Protein AF-A0A497SNT0-F1 (afdb_monomer_lite)

Sequence (92 aa):
MAYSRWSFSDWYVFWHTSNARRKEDELLAVWHVGVDEDSLPVYRYMDVVAMLTANDLSRIPGYKPEDHDFLVGIFKKWVADVDKWYEQERDS

Structure (mmCIF, N/CA/C/O backbone):
data_AF-A0A497SNT0-F1
#
_entry.id   AF-A0A497SNT0-F1
#
loop_
_atom_site.group_PDB
_atom_site.id
_atom_site.type_symbol
_atom_site.label_atom_id
_atom_site.label_alt_id
_atom_site.label_comp_id
_atom_site.label_asym_id
_atom_site.label_entity_id
_atom_site.label_seq_id
_atom_site.pdbx_PDB_ins_code
_atom_site.Cartn_x
_atom_site.Cartn_y
_atom_site.Cartn_z
_atom_site.occupancy
_atom_site.B_iso_or_equiv
_atom_site.auth_seq_id
_atom_site.auth_comp_id
_atom_site.auth_asym_id
_atom_site.auth_atom_id
_atom_site.pdbx_PDB_model_num
ATOM 1 N N . MET A 1 1 ? -2.941 11.633 4.716 1.00 83.94 1 MET A N 1
ATOM 2 C CA . MET A 1 1 ? -1.476 11.645 4.976 1.00 83.94 1 MET A CA 1
ATOM 3 C C . MET A 1 1 ? -0.746 11.206 3.709 1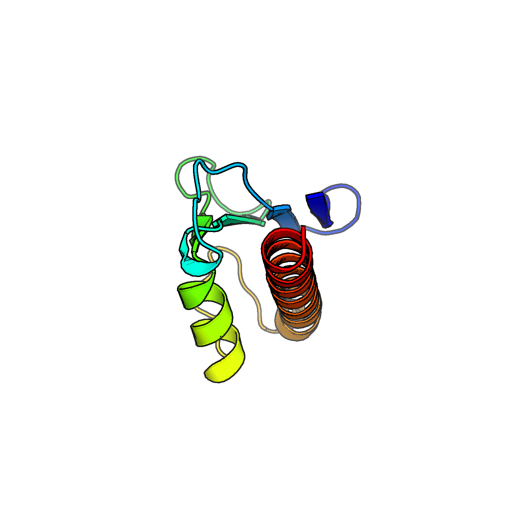.00 83.94 1 MET A C 1
ATOM 5 O O . MET A 1 1 ? -1.224 10.268 3.092 1.00 83.94 1 MET A O 1
ATOM 9 N N . ALA A 1 2 ? 0.358 11.843 3.296 1.00 83.81 2 ALA A N 1
ATOM 10 C CA . ALA A 1 2 ? 1.134 11.414 2.119 1.00 83.81 2 ALA A CA 1
ATOM 11 C C . ALA A 1 2 ? 2.451 10.748 2.544 1.00 83.81 2 ALA A C 1
ATOM 13 O O . ALA A 1 2 ? 3.161 11.295 3.385 1.00 83.81 2 ALA A O 1
ATOM 14 N N . TYR A 1 3 ? 2.765 9.598 1.951 1.00 86.38 3 TYR A N 1
ATOM 15 C CA . TYR A 1 3 ? 3.932 8.768 2.269 1.00 86.38 3 TYR A CA 1
ATOM 16 C C . TYR A 1 3 ? 5.052 8.887 1.237 1.00 86.38 3 TYR A C 1
ATOM 18 O O . TYR A 1 3 ? 6.218 8.782 1.602 1.00 86.38 3 TYR A O 1
ATOM 26 N N . SER A 1 4 ? 4.706 9.158 -0.024 1.00 87.56 4 SER A N 1
ATOM 27 C CA . SER A 1 4 ? 5.654 9.560 -1.067 1.00 87.56 4 SER A CA 1
ATOM 28 C C . SER A 1 4 ? 5.051 10.637 -1.966 1.00 87.56 4 SER A C 1
ATOM 30 O O . SER A 1 4 ? 3.835 10.824 -1.951 1.00 87.56 4 SER A O 1
ATOM 32 N N . ARG A 1 5 ? 5.889 11.364 -2.716 1.00 84.44 5 ARG A N 1
ATOM 33 C CA . ARG A 1 5 ? 5.520 12.413 -3.684 1.00 84.44 5 ARG A CA 1
ATOM 34 C C . ARG A 1 5 ? 6.405 12.344 -4.929 1.00 84.44 5 ARG A C 1
ATOM 36 O O . ARG A 1 5 ? 7.602 12.093 -4.808 1.00 84.44 5 ARG A O 1
ATOM 43 N N . TRP A 1 6 ? 5.833 12.696 -6.085 1.00 73.00 6 TRP A N 1
ATOM 44 C CA . TRP A 1 6 ? 6.520 12.701 -7.387 1.00 73.00 6 TRP A CA 1
ATOM 45 C C . TRP A 1 6 ? 7.818 13.509 -7.436 1.00 73.00 6 TRP A C 1
ATOM 47 O O . TRP A 1 6 ? 8.730 13.187 -8.184 1.00 73.00 6 TRP A O 1
ATOM 57 N N . SER A 1 7 ? 7.945 14.544 -6.608 1.00 71.06 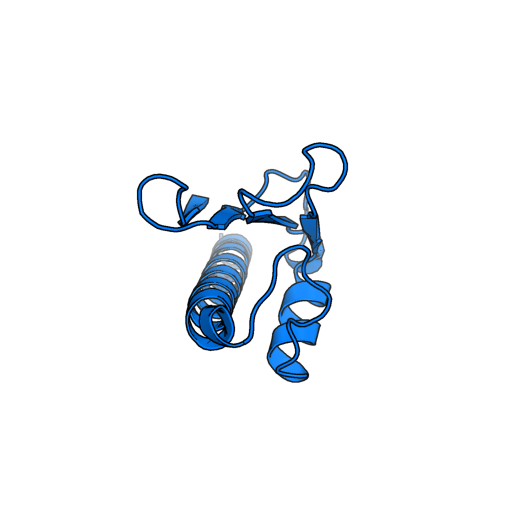7 SER A N 1
ATOM 58 C CA . SER A 1 7 ? 9.163 15.352 -6.526 1.00 71.06 7 SER A CA 1
ATOM 59 C C . SER A 1 7 ? 10.390 14.600 -5.989 1.00 71.06 7 SER A C 1
ATOM 61 O O . SER A 1 7 ? 11.494 15.130 -6.084 1.00 71.06 7 SER A O 1
ATOM 63 N N . PHE A 1 8 ? 10.217 13.399 -5.426 1.00 72.50 8 PHE A N 1
ATOM 64 C CA . PHE A 1 8 ? 11.296 12.618 -4.807 1.00 72.50 8 PHE A CA 1
ATOM 65 C C . PHE A 1 8 ? 11.305 11.130 -5.198 1.00 72.50 8 PHE A C 1
ATOM 67 O O . PHE A 1 8 ? 12.217 10.411 -4.797 1.00 72.50 8 PHE A O 1
ATOM 74 N N . SER A 1 9 ? 10.308 10.660 -5.951 1.00 83.50 9 SER A N 1
ATOM 75 C CA . SER A 1 9 ? 10.223 9.292 -6.478 1.00 83.50 9 SER A CA 1
ATOM 76 C C . SER A 1 9 ? 9.204 9.229 -7.611 1.00 83.50 9 SER A C 1
ATOM 78 O O . SER A 1 9 ? 8.276 10.030 -7.612 1.00 83.50 9 SER A O 1
ATOM 80 N N . ASP A 1 10 ? 9.255 8.205 -8.457 1.00 90.69 10 ASP A N 1
ATOM 81 C CA . ASP A 1 10 ? 8.232 7.962 -9.489 1.00 90.69 10 ASP A CA 1
ATOM 82 C C . ASP A 1 10 ? 6.844 7.595 -8.916 1.00 90.69 10 ASP A C 1
ATOM 84 O O . ASP A 1 10 ? 5.847 7.544 -9.640 1.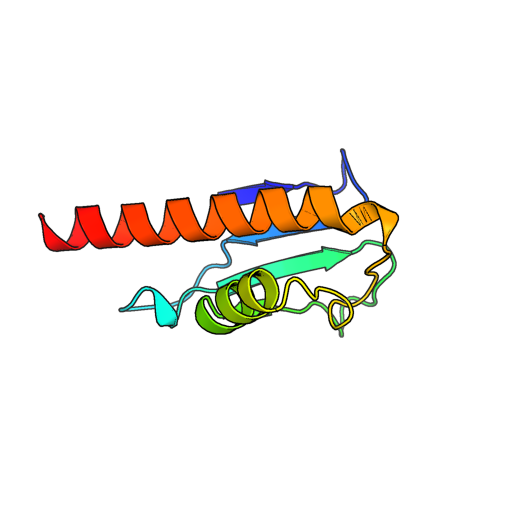00 90.69 10 ASP A O 1
ATOM 88 N N . TRP A 1 11 ? 6.761 7.397 -7.597 1.00 92.00 11 TRP A N 1
ATOM 89 C CA . TRP A 1 11 ? 5.556 7.021 -6.870 1.00 92.00 11 TRP A CA 1
ATOM 90 C C . TRP A 1 11 ? 4.919 8.194 -6.118 1.00 92.00 11 TRP A C 1
ATOM 92 O O . TRP A 1 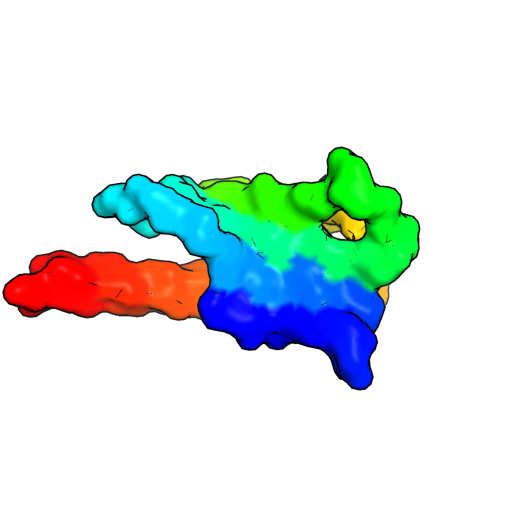11 ? 5.577 8.955 -5.403 1.00 92.00 11 TRP A O 1
ATOM 102 N N . TYR A 1 12 ? 3.596 8.280 -6.190 1.00 93.31 12 TYR A N 1
ATOM 103 C CA . TYR A 1 12 ? 2.776 9.103 -5.314 1.00 93.31 12 TYR A CA 1
ATOM 104 C C . TYR A 1 12 ? 1.863 8.201 -4.488 1.00 93.31 12 TYR A C 1
ATOM 106 O O . TYR A 1 12 ? 0.942 7.579 -5.009 1.00 93.31 12 TYR A O 1
ATOM 114 N N . VAL A 1 13 ? 2.152 8.107 -3.187 1.00 93.88 13 VAL A N 1
ATOM 115 C CA . VAL A 1 13 ? 1.448 7.200 -2.273 1.00 93.88 13 VAL A CA 1
ATOM 116 C C . VAL A 1 13 ? 0.876 7.993 -1.117 1.00 93.88 13 VAL A C 1
ATOM 118 O O . VAL A 1 13 ? 1.613 8.685 -0.406 1.00 93.88 13 VAL A O 1
ATOM 121 N N . PHE A 1 14 ? -0.432 7.905 -0.910 1.00 94.69 14 PHE A N 1
ATOM 122 C CA . PHE A 1 14 ? -1.110 8.655 0.138 1.00 94.69 14 PHE A CA 1
ATOM 123 C C . PHE A 1 14 ? -2.338 7.921 0.669 1.00 94.69 14 PHE A C 1
ATOM 125 O O . PHE A 1 14 ? -3.052 7.234 -0.059 1.00 94.69 14 PHE A O 1
ATOM 132 N N . TRP A 1 15 ? -2.588 8.104 1.963 1.00 94.56 15 TRP A N 1
ATOM 133 C CA . TRP A 1 15 ? -3.828 7.691 2.604 1.00 94.56 15 TRP A CA 1
ATOM 134 C C . TRP A 1 15 ? -4.970 8.502 1.999 1.00 94.56 15 TRP A C 1
ATOM 136 O O . TRP A 1 15 ? -5.042 9.723 2.193 1.00 94.56 15 TRP A O 1
ATOM 146 N N . HIS A 1 16 ? -5.804 7.815 1.226 1.00 90.88 16 HIS A N 1
ATOM 147 C CA . HIS A 1 16 ? -6.920 8.386 0.499 1.00 90.88 16 HIS A CA 1
ATOM 148 C C . HIS A 1 16 ? -8.102 8.583 1.445 1.00 90.88 16 HIS A C 1
ATOM 150 O O . HIS A 1 16 ? -8.397 7.728 2.277 1.00 90.88 16 HIS A O 1
ATOM 156 N N . THR A 1 17 ? -8.796 9.711 1.314 1.00 82.56 17 THR A N 1
ATOM 157 C CA . THR A 1 17 ? -9.986 9.975 2.121 1.00 82.56 17 THR A CA 1
ATOM 158 C C . THR A 1 17 ? -11.082 8.974 1.782 1.00 82.56 17 THR A C 1
ATOM 160 O O . THR A 1 17 ? -11.377 8.698 0.618 1.00 82.56 17 THR A O 1
ATOM 163 N N . SER A 1 18 ? -11.696 8.414 2.811 1.00 81.50 18 SER A N 1
ATOM 164 C CA . SER A 1 18 ? -12.813 7.492 2.690 1.00 81.50 18 SER A CA 1
ATOM 165 C C . SER A 1 18 ? -13.854 7.848 3.756 1.00 81.50 18 SER A C 1
ATOM 167 O O . SER A 1 18 ? -13.540 8.527 4.731 1.00 81.50 18 SER A O 1
ATOM 169 N N . ASN A 1 19 ? -15.099 7.403 3.581 1.00 82.12 19 ASN A N 1
ATOM 170 C CA . ASN A 1 19 ? -16.109 7.431 4.650 1.00 82.12 19 ASN A CA 1
ATOM 171 C C . ASN A 1 19 ? -16.016 6.160 5.520 1.00 82.12 19 ASN A C 1
ATOM 173 O O . ASN A 1 19 ? -17.043 5.631 5.960 1.00 82.12 19 ASN A O 1
ATOM 177 N N . ALA A 1 20 ? -14.804 5.626 5.705 1.00 82.06 20 ALA A N 1
ATOM 178 C CA . ALA A 1 20 ? -14.567 4.440 6.511 1.00 82.06 20 ALA A CA 1
ATOM 179 C C . ALA A 1 20 ? -15.087 4.648 7.936 1.00 82.06 20 ALA A C 1
ATOM 181 O O . ALA A 1 20 ? -14.900 5.694 8.552 1.00 82.06 20 ALA A O 1
ATOM 182 N N . ARG A 1 21 ? -15.784 3.633 8.450 1.00 82.25 21 ARG A N 1
ATOM 183 C CA . ARG A 1 21 ? -16.177 3.546 9.868 1.00 82.25 21 ARG A CA 1
ATOM 184 C C . ARG A 1 21 ? -15.349 2.512 10.624 1.00 82.25 21 ARG A C 1
ATOM 186 O O . ARG A 1 21 ? -15.539 2.322 11.822 1.00 82.25 21 ARG A O 1
ATOM 193 N N . ARG A 1 22 ? -14.522 1.770 9.893 1.00 86.06 22 ARG A N 1
ATOM 194 C CA . ARG A 1 22 ? -13.672 0.687 10.366 1.00 86.06 22 ARG A CA 1
ATOM 195 C C . ARG A 1 22 ? -12.382 0.728 9.568 1.00 86.06 22 ARG A C 1
ATOM 197 O O . ARG A 1 22 ? -12.411 1.049 8.381 1.00 86.06 22 ARG A O 1
ATOM 204 N N . LYS A 1 23 ? -11.283 0.317 10.195 1.00 87.56 23 LYS A N 1
ATOM 205 C CA . LYS A 1 23 ? -9.966 0.311 9.558 1.00 87.56 23 LYS A CA 1
ATOM 206 C C . LYS A 1 23 ? -9.915 -0.499 8.262 1.00 87.56 23 LYS A C 1
ATOM 208 O O . LYS A 1 23 ? -9.175 -0.149 7.353 1.00 87.56 23 LYS A O 1
ATOM 213 N N . GLU A 1 24 ? -10.718 -1.558 8.144 1.00 89.56 24 GLU A N 1
ATOM 214 C CA . GLU A 1 24 ? -10.748 -2.414 6.953 1.00 89.56 24 GLU A CA 1
ATOM 215 C C . GLU A 1 24 ? -11.260 -1.683 5.701 1.00 89.56 24 GLU A C 1
ATOM 217 O O . GLU A 1 24 ? -10.943 -2.096 4.582 1.00 89.56 24 GLU A O 1
ATOM 222 N N . ASP A 1 25 ? -12.017 -0.600 5.891 1.00 89.38 25 ASP A N 1
ATOM 223 C CA . ASP A 1 25 ? -12.568 0.232 4.822 1.00 89.38 25 ASP A CA 1
ATOM 224 C C . ASP A 1 25 ? -11.610 1.361 4.399 1.00 89.38 25 ASP A C 1
ATOM 226 O O . ASP A 1 25 ? -11.907 2.095 3.453 1.00 89.38 25 ASP A O 1
ATOM 230 N N . GLU A 1 26 ? -10.461 1.507 5.071 1.00 93.44 26 GLU A N 1
ATOM 231 C CA . GLU A 1 26 ? -9.472 2.530 4.736 1.00 93.44 26 GLU A CA 1
ATOM 232 C C . GLU A 1 26 ? -8.801 2.266 3.394 1.00 93.44 26 GLU A C 1
ATOM 234 O O . GLU A 1 26 ? -8.585 1.123 2.979 1.00 93.44 26 GLU A O 1
ATOM 239 N N . LEU A 1 27 ? -8.450 3.362 2.722 1.00 95.75 27 LEU A N 1
ATOM 240 C CA . LEU A 1 27 ? -7.996 3.355 1.340 1.00 95.75 27 LEU A CA 1
ATOM 241 C C . LEU A 1 27 ? -6.586 3.940 1.206 1.00 95.75 27 LEU A C 1
ATOM 243 O O . LEU A 1 27 ? -6.284 5.023 1.711 1.00 95.75 27 LEU A O 1
ATOM 247 N N . LEU A 1 28 ? -5.737 3.247 0.453 1.00 96.12 28 LEU A N 1
ATOM 248 C CA . LEU A 1 28 ? -4.400 3.688 0.074 1.00 96.12 28 LEU A CA 1
ATOM 249 C C . LEU A 1 28 ? -4.341 3.908 -1.437 1.00 96.12 28 LEU A C 1
ATOM 251 O O . LEU A 1 28 ? -4.478 2.963 -2.214 1.00 96.12 28 LEU A O 1
ATOM 255 N N . ALA A 1 29 ? -4.106 5.148 -1.856 1.00 95.00 29 ALA A N 1
ATOM 256 C CA . ALA A 1 29 ? -3.816 5.471 -3.246 1.00 95.00 29 ALA A CA 1
ATOM 257 C C . ALA A 1 29 ? -2.328 5.228 -3.530 1.00 95.00 29 ALA A C 1
ATOM 259 O O . ALA A 1 29 ? -1.475 5.691 -2.767 1.00 95.00 29 ALA A O 1
ATOM 260 N N . VAL A 1 30 ? -2.023 4.499 -4.608 1.00 94.00 30 VAL A N 1
ATOM 261 C CA . VAL A 1 30 ? -0.650 4.120 -4.990 1.00 94.00 30 VAL A CA 1
ATOM 262 C C . VAL A 1 30 ? -0.459 4.385 -6.475 1.00 94.00 30 VAL A C 1
ATOM 264 O O . VAL A 1 30 ? -0.822 3.565 -7.312 1.00 94.00 30 VAL A O 1
ATOM 267 N N . TRP A 1 31 ? 0.062 5.554 -6.817 1.00 93.44 31 TRP A N 1
ATOM 268 C CA . TRP A 1 31 ? 0.124 6.026 -8.197 1.00 93.44 31 TRP A CA 1
ATOM 269 C C . TRP A 1 31 ? 1.564 6.068 -8.682 1.00 93.44 31 TRP A C 1
ATOM 271 O O . TRP A 1 31 ? 2.463 6.422 -7.923 1.00 93.44 31 TRP A O 1
ATOM 281 N N . HIS A 1 32 ? 1.775 5.745 -9.952 1.00 91.56 32 HIS A N 1
ATOM 282 C CA . HIS A 1 32 ? 3.088 5.751 -10.581 1.00 91.56 32 HIS A CA 1
ATOM 283 C C . HIS A 1 32 ? 3.072 6.673 -11.801 1.00 91.56 32 HIS A C 1
ATOM 285 O O . HIS A 1 32 ? 2.105 6.668 -12.556 1.00 91.56 32 HIS A O 1
ATOM 291 N N . VAL A 1 33 ? 4.141 7.444 -12.012 1.00 87.94 33 VAL A N 1
ATOM 292 C CA . VAL A 1 33 ? 4.230 8.447 -13.094 1.00 87.94 33 VAL A CA 1
ATOM 293 C C . VAL A 1 33 ? 4.064 7.854 -14.501 1.00 87.94 33 VAL A C 1
ATOM 295 O O . VAL A 1 33 ? 3.601 8.529 -15.411 1.00 87.94 33 VAL A O 1
ATOM 298 N N . GLY A 1 34 ? 4.439 6.586 -14.684 1.00 83.19 34 GLY A N 1
ATOM 299 C CA . GLY A 1 34 ? 4.337 5.867 -15.959 1.00 83.19 34 GLY A CA 1
ATOM 300 C C . GLY A 1 34 ? 3.019 5.118 -16.184 1.00 83.19 34 GLY A C 1
ATOM 301 O O . GLY A 1 34 ? 2.978 4.254 -17.055 1.00 83.19 34 GLY A O 1
ATOM 302 N N . VAL A 1 35 ? 1.992 5.360 -15.367 1.00 83.94 35 VAL A N 1
ATOM 303 C CA . VAL A 1 35 ? 0.678 4.707 -15.459 1.00 83.94 35 VAL A CA 1
ATOM 304 C C . VAL A 1 35 ? -0.370 5.754 -15.826 1.00 83.94 35 VAL A C 1
ATOM 306 O O . VAL A 1 35 ? -0.365 6.843 -15.257 1.00 83.94 35 VAL A O 1
ATOM 309 N N . ASP A 1 36 ? -1.261 5.4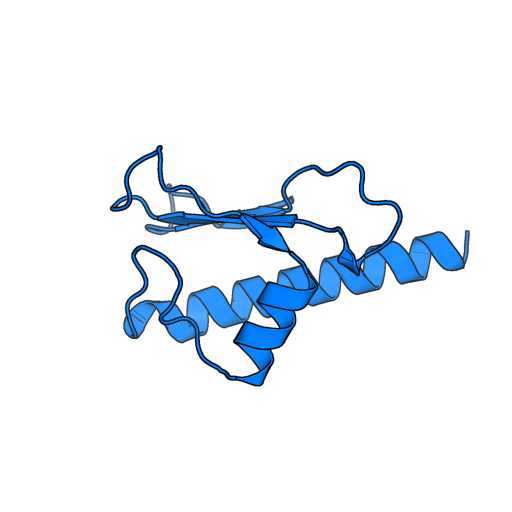20 -16.762 1.00 79.19 36 ASP A N 1
ATOM 310 C CA . ASP A 1 36 ? -2.333 6.319 -17.201 1.00 79.19 36 ASP A CA 1
ATOM 311 C C . ASP A 1 36 ? -3.240 6.749 -16.037 1.00 79.19 36 ASP A C 1
ATOM 313 O O . ASP A 1 36 ? -3.544 5.960 -15.137 1.00 79.19 36 ASP A O 1
ATOM 317 N N . GLU A 1 37 ? -3.730 7.991 -16.090 1.00 69.56 37 GLU A N 1
ATOM 318 C CA . GLU A 1 37 ? -4.610 8.571 -15.063 1.00 69.56 37 GLU A CA 1
ATOM 319 C C . GLU A 1 37 ? -5.931 7.794 -14.892 1.00 69.56 37 GLU A C 1
ATOM 321 O O . GLU A 1 37 ? -6.503 7.754 -13.803 1.00 69.56 37 GLU A O 1
ATOM 326 N N . ASP A 1 38 ? -6.379 7.089 -15.932 1.00 70.56 38 ASP A N 1
ATOM 327 C CA . ASP A 1 38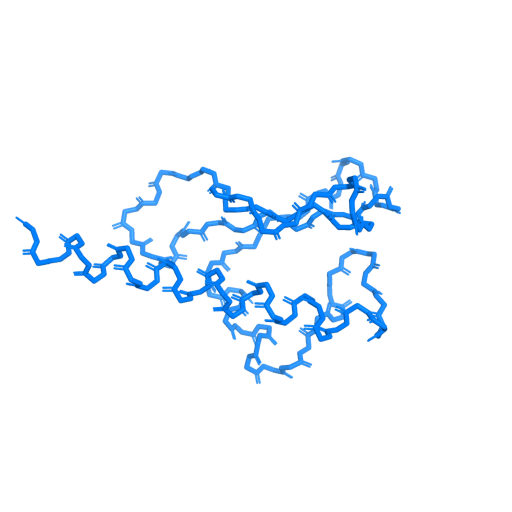 ? -7.559 6.215 -15.870 1.00 70.56 38 ASP A CA 1
ATOM 328 C C . ASP A 1 38 ? -7.305 4.908 -15.092 1.00 70.56 38 ASP A C 1
ATOM 330 O O . ASP A 1 38 ? -8.232 4.155 -14.793 1.00 70.56 38 ASP A O 1
ATOM 334 N N . SER A 1 39 ? -6.045 4.629 -14.744 1.00 72.00 39 SER A N 1
ATOM 335 C CA . SER A 1 39 ? -5.591 3.397 -14.092 1.00 72.00 39 SER A CA 1
ATOM 336 C C . SER A 1 39 ? -5.036 3.635 -12.687 1.00 72.00 39 SER A C 1
ATOM 338 O O . SER A 1 39 ? -4.294 2.791 -12.193 1.00 72.00 39 SER A O 1
ATOM 340 N N . LEU A 1 40 ? -5.368 4.761 -12.043 1.00 82.62 40 LEU A N 1
ATOM 341 C CA . LEU A 1 40 ? -4.860 5.158 -10.724 1.00 82.62 40 LEU A CA 1
ATOM 342 C C . LEU A 1 40 ? -5.451 4.278 -9.610 1.00 82.62 40 LEU A C 1
ATOM 344 O O . LEU A 1 40 ? -6.576 4.516 -9.155 1.00 82.62 40 LEU A O 1
ATOM 348 N N . PRO A 1 41 ? -4.723 3.251 -9.138 1.00 89.44 41 PRO A N 1
ATOM 349 C CA . PRO A 1 41 ? -5.314 2.254 -8.274 1.00 89.44 41 PRO A CA 1
ATOM 350 C C . PRO A 1 41 ? -5.423 2.782 -6.843 1.00 89.44 41 PRO A C 1
ATOM 352 O O . PRO A 1 41 ? -4.564 3.513 -6.330 1.00 89.44 41 PRO A O 1
ATOM 355 N N . VAL A 1 42 ? -6.487 2.346 -6.181 1.00 93.44 42 VAL A N 1
ATOM 356 C CA . VAL A 1 42 ? -6.707 2.546 -4.754 1.00 93.44 42 VAL A CA 1
ATOM 357 C C . VAL A 1 42 ? -6.945 1.177 -4.133 1.00 93.44 42 VAL A C 1
ATOM 359 O O . VAL A 1 42 ? -7.772 0.405 -4.617 1.00 93.44 42 VAL A O 1
ATOM 362 N N . TYR A 1 43 ? -6.209 0.870 -3.073 1.00 94.62 43 TYR A N 1
ATOM 363 C CA . TYR A 1 43 ? -6.247 -0.422 -2.395 1.00 94.62 43 TYR A CA 1
ATOM 364 C C . TYR A 1 43 ? -6.897 -0.281 -1.029 1.00 94.62 43 TYR A C 1
ATOM 366 O O . TYR A 1 43 ? -6.646 0.695 -0.322 1.00 94.62 43 TYR A O 1
ATOM 374 N N . ARG A 1 44 ? -7.707 -1.265 -0.632 1.00 95.00 44 ARG A N 1
ATOM 375 C CA . ARG A 1 44 ? -8.233 -1.316 0.734 1.00 95.00 44 ARG A CA 1
ATOM 376 C C . ARG A 1 44 ? -7.155 -1.777 1.702 1.00 95.00 44 ARG A C 1
ATOM 378 O O . ARG A 1 44 ? -6.217 -2.472 1.307 1.00 95.00 44 ARG A O 1
ATOM 385 N N . TYR A 1 45 ? -7.339 -1.486 2.984 1.00 95.25 45 TYR A N 1
ATOM 386 C CA . TYR A 1 45 ? -6.458 -1.963 4.052 1.00 95.25 45 TYR A CA 1
ATOM 387 C C . TYR A 1 45 ? -6.175 -3.466 3.952 1.00 95.25 45 TYR A C 1
ATOM 389 O O . TYR A 1 45 ? -5.016 -3.880 3.926 1.00 95.25 45 TYR A O 1
ATOM 397 N N . MET A 1 46 ? -7.218 -4.281 3.773 1.00 94.62 46 MET A N 1
ATOM 398 C CA . MET A 1 46 ? -7.067 -5.735 3.641 1.00 94.62 46 MET A CA 1
ATOM 399 C C . MET A 1 46 ? -6.258 -6.150 2.406 1.00 94.62 46 MET A C 1
ATOM 401 O O . MET A 1 46 ? -5.495 -7.112 2.472 1.00 94.62 46 MET A O 1
ATOM 405 N N . ASP A 1 47 ? -6.375 -5.416 1.297 1.00 95.44 47 ASP A N 1
ATOM 406 C CA . ASP A 1 47 ? -5.608 -5.692 0.081 1.00 95.44 47 ASP A CA 1
ATOM 407 C C . ASP A 1 47 ? -4.120 -5.404 0.287 1.00 95.44 47 ASP A C 1
ATOM 409 O O . ASP A 1 47 ? -3.270 -6.161 -0.188 1.00 95.44 47 ASP A O 1
ATOM 413 N N . VAL A 1 48 ? -3.797 -4.328 1.006 1.00 96.06 48 VAL A N 1
ATOM 414 C CA . VAL A 1 48 ? -2.417 -3.963 1.348 1.00 96.06 48 VAL A CA 1
ATOM 415 C C . VAL A 1 48 ? -1.811 -4.974 2.318 1.00 96.06 48 VAL A C 1
ATOM 417 O O . VAL A 1 48 ? -0.692 -5.435 2.098 1.00 96.06 48 VAL A O 1
ATOM 420 N N . VAL A 1 49 ? -2.555 -5.398 3.343 1.00 96.44 49 VAL A N 1
ATOM 421 C CA . VAL A 1 49 ? -2.115 -6.451 4.274 1.00 96.44 49 VAL A CA 1
ATOM 422 C C . VAL A 1 49 ? -1.881 -7.776 3.546 1.00 96.44 49 VAL A C 1
ATOM 424 O O . VAL A 1 49 ? -0.876 -8.447 3.796 1.00 96.44 49 VAL A O 1
ATOM 427 N N . ALA A 1 50 ? -2.766 -8.146 2.617 1.00 96.56 50 ALA A N 1
ATOM 428 C CA . ALA A 1 50 ? -2.606 -9.350 1.809 1.00 96.56 50 ALA A CA 1
ATOM 429 C C . ALA A 1 50 ? -1.345 -9.282 0.929 1.00 96.56 50 ALA A C 1
ATOM 431 O O . ALA A 1 50 ? -0.579 -10.244 0.902 1.00 96.56 50 ALA A O 1
ATOM 432 N N . MET A 1 51 ? -1.083 -8.139 0.282 1.00 96.31 51 MET A N 1
ATOM 433 C CA . MET A 1 51 ? 0.150 -7.905 -0.488 1.00 96.31 51 MET A CA 1
ATOM 434 C C . MET A 1 51 ? 1.407 -8.044 0.368 1.00 96.31 51 MET A C 1
ATOM 436 O O . MET A 1 51 ? 2.351 -8.727 -0.025 1.00 96.31 51 MET A O 1
ATOM 440 N N . LEU A 1 52 ? 1.409 -7.437 1.557 1.00 97.06 52 LEU A N 1
ATOM 441 C CA . LEU A 1 52 ? 2.530 -7.519 2.493 1.00 97.06 52 LEU A CA 1
ATOM 442 C C . LEU A 1 52 ? 2.768 -8.948 2.989 1.00 97.06 52 LEU A C 1
ATOM 444 O O . LEU A 1 52 ? 3.913 -9.366 3.122 1.00 97.06 52 LEU A O 1
ATOM 448 N N . THR A 1 53 ? 1.696 -9.698 3.245 1.00 97.00 53 THR A N 1
ATOM 449 C CA . THR A 1 53 ? 1.775 -11.082 3.734 1.00 97.00 53 THR A CA 1
ATOM 450 C C . THR A 1 53 ? 2.278 -12.032 2.652 1.00 97.00 53 THR A C 1
ATOM 452 O O . THR A 1 53 ? 3.107 -12.894 2.928 1.00 97.00 53 THR A O 1
ATOM 455 N N . ALA A 1 54 ? 1.802 -11.864 1.416 1.00 96.69 54 ALA A N 1
ATOM 456 C CA . ALA A 1 54 ? 2.289 -12.613 0.260 1.00 96.69 54 ALA A CA 1
ATOM 457 C C . ALA A 1 54 ? 3.701 -12.183 -0.176 1.00 96.69 54 ALA A C 1
ATOM 459 O O . ALA A 1 54 ? 4.336 -12.888 -0.956 1.00 96.69 54 ALA A O 1
ATOM 460 N N . ASN A 1 55 ? 4.178 -11.034 0.318 1.00 95.50 55 ASN A N 1
ATOM 461 C CA . ASN A 1 55 ? 5.373 -10.349 -0.163 1.00 95.50 55 ASN A CA 1
ATOM 462 C C . ASN A 1 55 ? 5.366 -10.185 -1.696 1.00 95.50 55 ASN A C 1
ATOM 464 O O . ASN A 1 55 ? 6.387 -10.359 -2.362 1.00 95.50 55 ASN A O 1
ATOM 468 N N . ASP A 1 56 ? 4.191 -9.877 -2.250 1.00 95.75 56 ASP A N 1
ATOM 469 C CA . ASP A 1 56 ? 3.954 -9.773 -3.687 1.00 95.75 56 ASP A CA 1
ATOM 470 C C . ASP A 1 56 ? 3.245 -8.457 -4.016 1.00 95.75 56 ASP A C 1
ATOM 472 O O . ASP A 1 56 ? 2.090 -8.226 -3.650 1.00 95.75 56 ASP A O 1
ATOM 476 N N . LEU A 1 57 ? 3.978 -7.591 -4.717 1.00 95.06 57 LEU A N 1
ATOM 477 C CA . LEU A 1 57 ? 3.528 -6.284 -5.190 1.00 95.06 57 LEU A CA 1
ATOM 478 C C . LEU A 1 57 ? 3.368 -6.242 -6.719 1.00 95.06 57 LEU A C 1
ATOM 480 O O . LEU A 1 57 ? 3.053 -5.191 -7.270 1.00 95.06 57 LEU A O 1
ATOM 484 N N . SER A 1 58 ? 3.551 -7.375 -7.410 1.00 93.19 58 SER A N 1
ATOM 485 C CA . SER A 1 58 ? 3.586 -7.459 -8.880 1.00 93.19 58 SER A CA 1
ATOM 486 C C . SER A 1 58 ? 2.301 -6.999 -9.565 1.00 93.19 58 SER A C 1
ATOM 488 O O . SER A 1 58 ? 2.318 -6.597 -10.726 1.00 93.19 58 SER A O 1
ATOM 490 N N . ARG A 1 59 ? 1.186 -7.018 -8.832 1.00 90.56 59 ARG A N 1
ATOM 491 C CA . ARG A 1 59 ? -0.119 -6.550 -9.303 1.00 90.56 59 ARG A CA 1
ATOM 492 C C . ARG A 1 59 ? -0.267 -5.028 -9.346 1.00 90.56 59 ARG A C 1
ATOM 494 O O . ARG A 1 59 ? -1.278 -4.555 -9.855 1.00 90.56 59 ARG A O 1
ATOM 501 N N . ILE A 1 60 ? 0.677 -4.268 -8.785 1.00 92.62 60 ILE A N 1
ATOM 502 C CA . ILE A 1 60 ? 0.611 -2.805 -8.775 1.00 92.62 60 ILE A CA 1
ATOM 503 C C . ILE A 1 60 ? 1.043 -2.278 -10.153 1.00 92.62 60 ILE A C 1
ATOM 505 O O . ILE A 1 60 ? 2.160 -2.553 -10.590 1.00 92.62 60 ILE A O 1
ATOM 509 N N . PRO A 1 61 ? 0.199 -1.494 -10.845 1.00 92.19 61 PRO A N 1
ATOM 510 C CA . PRO A 1 61 ? 0.582 -0.821 -12.079 1.00 92.19 61 PRO A CA 1
ATOM 511 C C . PRO A 1 61 ? 1.879 -0.018 -11.923 1.00 92.19 61 PRO A C 1
ATOM 513 O O . PRO A 1 61 ? 2.033 0.753 -10.978 1.00 92.19 61 PRO A O 1
ATOM 516 N N . GLY A 1 62 ? 2.810 -0.199 -12.861 1.00 90.81 62 GLY A N 1
ATOM 517 C CA . GLY A 1 62 ? 4.116 0.468 -12.839 1.00 90.81 62 GLY A CA 1
ATOM 518 C C . GLY A 1 62 ? 5.158 -0.184 -11.926 1.00 90.81 62 GLY A C 1
ATOM 519 O O . GLY A 1 62 ? 6.306 0.245 -11.946 1.00 90.81 62 GLY A O 1
ATOM 520 N N . TYR A 1 63 ? 4.799 -1.232 -11.176 1.00 93.31 63 TYR A N 1
ATOM 521 C CA . TYR A 1 63 ? 5.720 -1.913 -10.273 1.00 93.31 63 TYR A CA 1
ATOM 522 C C . TYR A 1 63 ? 6.927 -2.508 -10.997 1.00 93.31 63 TYR A C 1
ATOM 524 O O . TYR A 1 63 ? 6.788 -3.244 -11.980 1.00 93.31 63 TYR A O 1
ATOM 532 N N . LYS A 1 64 ? 8.111 -2.273 -10.430 1.00 93.81 64 LYS A N 1
ATOM 533 C CA . LYS A 1 64 ? 9.340 -2.985 -10.767 1.00 93.81 64 LYS A CA 1
ATOM 534 C C . LYS A 1 64 ? 9.953 -3.615 -9.513 1.00 93.81 64 LYS A C 1
ATOM 536 O O . LYS A 1 64 ? 9.774 -3.099 -8.410 1.00 93.81 64 LYS A O 1
ATOM 541 N N . PRO A 1 65 ? 10.748 -4.692 -9.654 1.00 94.44 65 PRO A N 1
ATOM 542 C CA . PRO A 1 65 ? 11.434 -5.311 -8.518 1.00 94.44 65 PRO A CA 1
ATOM 543 C C . PRO A 1 65 ? 12.308 -4.343 -7.704 1.00 94.44 65 PRO A C 1
ATOM 545 O O . PRO A 1 65 ? 12.414 -4.497 -6.492 1.00 94.44 65 PRO A O 1
ATOM 548 N N . GLU A 1 66 ? 12.892 -3.329 -8.348 1.00 94.06 66 GLU A N 1
ATOM 549 C CA . GLU A 1 66 ? 13.698 -2.281 -7.698 1.00 94.06 66 GLU A CA 1
ATOM 550 C C . GLU A 1 66 ? 12.898 -1.392 -6.728 1.00 94.06 66 GLU A C 1
ATOM 552 O O . GLU A 1 66 ? 13.461 -0.881 -5.763 1.00 94.06 66 GLU A O 1
ATOM 557 N N . ASP A 1 67 ? 11.579 -1.277 -6.915 1.00 92.94 67 ASP A N 1
ATOM 558 C CA . ASP A 1 67 ? 10.689 -0.502 -6.043 1.00 92.94 67 ASP A CA 1
ATOM 559 C C . ASP A 1 67 ? 10.222 -1.285 -4.808 1.00 92.94 67 ASP A C 1
ATOM 561 O O . ASP A 1 67 ? 9.550 -0.728 -3.935 1.00 92.94 67 ASP A O 1
ATOM 565 N N . HIS A 1 68 ? 10.526 -2.587 -4.732 1.00 94.62 68 HIS A N 1
ATOM 566 C CA . HIS A 1 68 ? 9.912 -3.497 -3.765 1.00 94.62 68 HIS A CA 1
ATOM 567 C C . HIS A 1 68 ? 10.091 -3.026 -2.322 1.00 94.62 68 HIS A C 1
ATOM 569 O O . HIS A 1 68 ? 9.106 -2.799 -1.619 1.00 94.62 68 HIS A O 1
ATOM 575 N N . ASP A 1 69 ? 11.335 -2.824 -1.892 1.00 95.81 69 ASP A N 1
ATOM 576 C CA . ASP A 1 69 ? 11.637 -2.453 -0.509 1.00 95.81 69 ASP A CA 1
ATOM 577 C C . ASP A 1 69 ? 11.072 -1.073 -0.153 1.00 95.81 69 ASP A C 1
ATOM 579 O O . ASP A 1 69 ? 10.585 -0.857 0.962 1.00 95.81 69 ASP A O 1
ATOM 583 N N . PHE A 1 70 ? 11.079 -0.152 -1.119 1.00 94.69 70 PHE A N 1
ATOM 584 C CA . PHE A 1 70 ? 10.525 1.187 -0.965 1.00 94.69 70 PHE A CA 1
ATOM 585 C C . PHE A 1 70 ? 9.011 1.144 -0.715 1.00 94.69 70 PHE A C 1
ATOM 587 O O . PHE A 1 70 ? 8.523 1.693 0.279 1.00 94.69 70 PHE A O 1
ATOM 594 N N . LEU A 1 71 ? 8.267 0.438 -1.569 1.00 95.56 71 LEU A N 1
ATOM 595 C CA . LEU A 1 71 ? 6.817 0.299 -1.443 1.00 95.56 71 LEU A CA 1
ATOM 596 C C . LEU A 1 71 ? 6.423 -0.505 -0.203 1.00 95.56 71 LEU A C 1
ATOM 598 O O . LEU A 1 71 ? 5.520 -0.089 0.523 1.00 95.56 71 LEU A O 1
ATOM 602 N N . VAL A 1 72 ? 7.128 -1.599 0.104 1.00 97.00 72 VAL A N 1
ATOM 603 C CA . VAL A 1 72 ? 6.907 -2.380 1.332 1.00 97.00 72 VAL A CA 1
ATOM 604 C C . VAL A 1 72 ? 7.096 -1.507 2.573 1.00 97.00 72 VAL A C 1
ATOM 606 O O . VAL A 1 72 ? 6.284 -1.577 3.499 1.00 97.00 72 VAL A O 1
ATOM 609 N N . GLY A 1 73 ? 8.132 -0.664 2.603 1.00 96.50 73 GLY A N 1
ATOM 610 C CA . GLY A 1 73 ? 8.371 0.273 3.701 1.00 96.50 73 GLY A CA 1
ATOM 611 C C . GLY A 1 73 ? 7.213 1.253 3.896 1.00 96.50 73 GLY A C 1
ATOM 612 O O . GLY A 1 73 ? 6.738 1.441 5.020 1.00 96.50 73 GLY A O 1
ATOM 613 N N . ILE A 1 74 ? 6.707 1.825 2.802 1.00 96.31 74 ILE A N 1
ATOM 614 C CA . ILE A 1 74 ? 5.547 2.723 2.829 1.00 96.31 74 ILE A CA 1
ATOM 615 C C . ILE A 1 74 ? 4.287 1.989 3.297 1.00 96.31 74 ILE A C 1
ATOM 617 O O . ILE A 1 74 ? 3.574 2.494 4.162 1.00 96.31 74 ILE A O 1
ATOM 621 N N . PHE A 1 75 ? 4.022 0.798 2.767 1.00 97.06 75 PHE A N 1
ATOM 622 C CA . PHE A 1 75 ? 2.814 0.031 3.073 1.00 97.06 75 PHE A CA 1
ATOM 623 C C . PHE A 1 75 ? 2.781 -0.385 4.541 1.00 97.06 75 PHE A C 1
ATOM 625 O O . PHE A 1 75 ? 1.763 -0.201 5.204 1.00 97.06 75 PHE A O 1
ATOM 632 N N . LYS A 1 76 ? 3.908 -0.865 5.081 1.00 97.44 76 LYS A N 1
ATOM 633 C CA . LYS A 1 76 ? 4.042 -1.175 6.512 1.00 97.44 76 LYS A CA 1
ATOM 634 C C . LYS A 1 76 ? 3.786 0.053 7.379 1.00 97.44 76 LYS A C 1
ATOM 636 O O . LYS A 1 76 ? 3.091 -0.048 8.386 1.00 97.44 76 LYS A O 1
ATOM 641 N N . LYS A 1 77 ? 4.325 1.212 6.986 1.00 96.81 77 LYS A N 1
ATOM 642 C CA . LYS A 1 77 ? 4.114 2.464 7.715 1.00 96.81 77 LYS A CA 1
ATOM 643 C C . LYS A 1 77 ? 2.648 2.893 7.693 1.00 96.81 77 LYS A C 1
ATOM 645 O O . LYS A 1 77 ? 2.117 3.252 8.736 1.00 96.81 77 LYS A O 1
ATOM 650 N N . TRP A 1 78 ? 1.995 2.825 6.536 1.00 96.69 78 TRP A N 1
ATOM 651 C CA . TRP A 1 78 ? 0.580 3.163 6.420 1.00 96.69 78 TRP A CA 1
ATOM 652 C C . TRP A 1 78 ? -0.310 2.227 7.245 1.00 96.69 78 TRP A C 1
ATOM 654 O O . TRP A 1 78 ? -1.150 2.716 7.990 1.00 96.69 78 TRP A O 1
ATOM 664 N N . VAL A 1 79 ? -0.084 0.908 7.190 1.00 96.44 79 VAL A N 1
ATOM 665 C CA . VAL A 1 79 ? -0.817 -0.067 8.020 1.00 96.44 79 VAL A CA 1
ATOM 666 C C . VAL A 1 79 ? -0.675 0.263 9.509 1.00 96.44 79 VAL A C 1
ATOM 668 O O . VAL A 1 79 ? -1.680 0.328 10.209 1.00 96.44 79 VAL A O 1
ATOM 671 N N . ALA A 1 80 ? 0.545 0.552 9.974 1.00 95.88 80 ALA A N 1
ATOM 672 C CA . ALA A 1 80 ? 0.788 0.927 11.366 1.00 95.88 80 ALA A CA 1
ATOM 673 C C . ALA A 1 80 ? 0.096 2.244 11.766 1.00 95.88 80 ALA A C 1
ATOM 675 O O . ALA A 1 80 ? -0.421 2.349 12.878 1.00 95.88 80 ALA A O 1
ATOM 676 N N . ASP A 1 81 ? 0.067 3.240 10.875 1.00 94.94 81 ASP A N 1
ATOM 677 C CA . ASP A 1 81 ? -0.643 4.501 11.118 1.00 94.94 81 ASP A CA 1
ATOM 678 C C . ASP A 1 81 ? -2.164 4.286 11.207 1.00 94.94 81 ASP A C 1
ATOM 680 O O . ASP A 1 81 ? -2.805 4.861 12.088 1.00 94.94 81 ASP A O 1
ATOM 684 N N . VAL A 1 82 ? -2.737 3.443 10.336 1.00 93.56 82 VAL A N 1
ATOM 685 C CA . VAL A 1 82 ? -4.163 3.078 10.372 1.00 93.56 82 VAL A CA 1
ATOM 686 C C . VAL A 1 82 ? -4.500 2.332 11.661 1.00 93.56 82 VAL A C 1
ATOM 688 O O . VAL A 1 82 ? -5.452 2.699 12.347 1.00 93.56 82 VAL A O 1
ATOM 691 N N . ASP A 1 83 ? -3.717 1.314 12.025 1.00 94.00 83 ASP A N 1
ATOM 692 C CA . ASP A 1 83 ? -3.950 0.544 13.251 1.00 94.00 83 ASP A CA 1
ATOM 693 C C . ASP A 1 83 ? -3.912 1.448 14.488 1.00 94.00 83 ASP A C 1
ATOM 695 O O . ASP A 1 83 ? -4.841 1.432 15.295 1.00 94.00 83 ASP A O 1
ATOM 699 N N . LYS A 1 84 ? -2.908 2.327 14.577 1.00 92.94 84 LYS A N 1
ATOM 700 C CA . LYS A 1 84 ? -2.788 3.298 15.667 1.00 92.94 84 LYS A CA 1
ATOM 701 C C . LYS A 1 84 ? -3.979 4.257 15.740 1.00 92.94 84 LYS A C 1
ATOM 703 O O . LYS A 1 84 ? -4.424 4.573 16.841 1.00 92.94 84 LYS A O 1
ATOM 708 N N . TRP A 1 85 ? -4.479 4.744 14.603 1.00 90.69 85 TRP A N 1
ATOM 709 C CA . TRP A 1 85 ? -5.625 5.660 14.565 1.00 90.69 85 TRP A CA 1
ATOM 710 C C . TRP A 1 85 ? -6.870 5.030 15.201 1.00 90.69 85 TRP A C 1
ATOM 712 O O . TRP A 1 85 ? -7.483 5.615 16.091 1.00 90.69 85 TRP A O 1
ATOM 722 N N . TYR A 1 86 ? -7.195 3.799 14.805 1.00 89.31 86 TYR A N 1
ATOM 723 C CA . TYR A 1 86 ? -8.387 3.098 15.289 1.00 89.31 86 TYR A CA 1
ATOM 724 C C . TYR A 1 86 ? -8.224 2.491 16.692 1.00 89.31 86 TYR A C 1
ATOM 726 O O . TYR A 1 86 ? -9.224 2.264 17.375 1.00 89.31 86 TYR A O 1
ATOM 734 N N . GLU A 1 87 ? -6.997 2.238 17.154 1.00 88.44 87 GLU A N 1
ATOM 735 C CA . GLU A 1 87 ? -6.725 1.950 18.569 1.00 88.44 87 GLU A CA 1
ATOM 736 C C . GLU A 1 87 ? -7.031 3.175 19.442 1.00 88.44 87 GLU A C 1
ATOM 738 O O . GLU A 1 87 ? -7.744 3.060 20.434 1.00 88.44 87 GLU A O 1
ATOM 743 N N . GLN A 1 88 ? -6.579 4.363 19.029 1.00 84.31 88 GLN A N 1
ATOM 744 C CA . GLN A 1 88 ? -6.814 5.609 19.766 1.00 84.31 88 GLN A CA 1
ATOM 745 C C . GLN A 1 88 ? -8.287 6.041 19.763 1.00 84.31 88 GLN A C 1
ATOM 747 O O . GLN A 1 88 ? -8.782 6.518 20.783 1.00 84.31 88 GLN A O 1
ATOM 752 N N . GLU A 1 89 ? -9.005 5.849 18.653 1.00 75.75 89 GLU A N 1
ATOM 753 C CA . GLU A 1 89 ? -10.448 6.122 18.586 1.00 75.75 89 GLU A CA 1
ATOM 754 C C . GLU A 1 89 ? -11.293 5.151 19.426 1.00 75.75 89 GLU A C 1
ATOM 756 O O . GLU A 1 89 ? -12.358 5.540 19.894 1.00 75.75 89 GLU A O 1
ATOM 761 N N . ARG A 1 90 ? -10.853 3.902 19.647 1.00 60.62 90 ARG A N 1
ATOM 762 C CA . ARG A 1 90 ? -11.562 2.961 20.540 1.00 60.62 90 ARG A CA 1
ATOM 763 C C . ARG A 1 90 ? -11.433 3.314 22.020 1.00 60.62 90 ARG A C 1
ATOM 765 O O . ARG A 1 90 ? -12.308 2.924 22.790 1.00 60.62 90 ARG A O 1
ATOM 772 N N . ASP A 1 91 ? -10.359 4.003 22.391 1.00 56.78 91 ASP A N 1
ATOM 773 C CA . ASP A 1 91 ? -10.052 4.397 23.770 1.00 56.78 91 ASP A CA 1
ATOM 774 C C . ASP A 1 91 ? -10.544 5.821 24.122 1.00 56.78 91 ASP A C 1
ATOM 776 O O . ASP A 1 91 ? -10.313 6.286 25.242 1.00 56.78 91 ASP A O 1
ATOM 780 N N . SER A 1 92 ? -11.212 6.511 23.185 1.00 50.94 92 SER A N 1
ATOM 781 C CA . SER A 1 92 ? -11.748 7.880 23.325 1.00 50.94 92 SER A CA 1
ATOM 782 C C . SER A 1 92 ? -13.260 7.901 23.552 1.00 50.94 92 SER A C 1
ATOM 784 O O . SER A 1 92 ? -13.716 8.770 24.331 1.00 50.94 92 SER A O 1
#

Foldseek 3Di:
DWLDDVVVDQWTKDFDDDPDPDQQATKIFIDGNPDDPVQGDIDGLVRLVVCLVVLHPPPDPPDDPVCSVVVNVSSVVVNVVSVVVVVVVVVD

pLDDT: mean 89.12, std 9.27, range [50.94, 97.44]

Secondary structure (DSSP, 8-state):
-EEE-TTTSSEEEEEE----SSGGG-EEEEEETTS-GGG--EEEHHHHHHHHHHT--TTSTT--GGGHHHHHHHHHHHHHHHHHHHHHHHT-

Radius of gyration: 13.23 Å; chains: 1; bounding box: 30×28×41 Å